Protein AF-A0A929PX08-F1 (afdb_monomer_lite)

Foldseek 3Di:
DPLPLDLVVLLVLLVVLLVQLVVLLVDFDDPVSLVSLVVSVVSVVVSLVSCCVVDVPRDDDPCVPQPLNVLSVLLPDPPPDDDPPPPDDSRRSSNSNSVSSSVSSVVVSVVSVVVNVVVVVD

Structure (mmCIF, N/CA/C/O backbone):
data_AF-A0A929PX08-F1
#
_entry.id   AF-A0A929PX08-F1
#
loop_
_atom_site.group_PDB
_atom_site.id
_atom_site.type_symbol
_atom_site.label_atom_id
_atom_site.label_alt_id
_atom_site.label_comp_id
_atom_site.label_asym_id
_atom_site.label_entity_id
_atom_site.label_seq_id
_atom_site.pdbx_PDB_ins_code
_atom_site.Cartn_x
_atom_site.Cartn_y
_atom_site.Cartn_z
_atom_site.occupancy
_atom_site.B_iso_or_equiv
_atom_site.auth_seq_id
_atom_site.auth_comp_id
_atom_site.auth_asym_id
_atom_site.auth_atom_id
_atom_site.pdbx_PDB_model_num
ATOM 1 N N . MET A 1 1 ? 5.450 0.591 29.944 1.00 40.31 1 MET A N 1
ATOM 2 C CA . MET A 1 1 ? 5.115 1.025 28.576 1.00 40.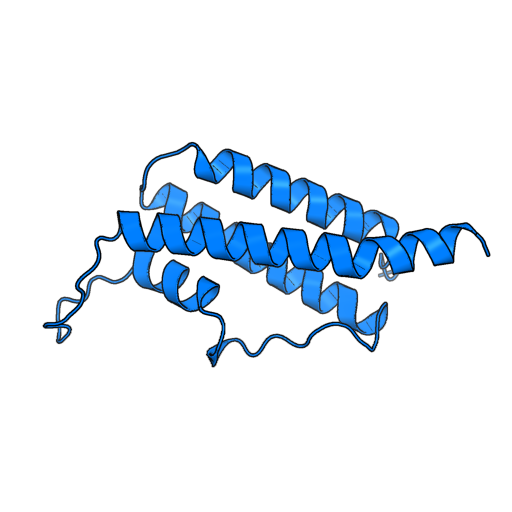31 1 MET A CA 1
ATOM 3 C C . MET A 1 1 ? 3.625 0.814 28.440 1.00 40.31 1 MET A C 1
ATOM 5 O O . MET A 1 1 ? 3.198 -0.327 28.334 1.00 40.31 1 MET A O 1
ATOM 9 N N . GLU A 1 2 ? 2.845 1.871 28.654 1.00 38.34 2 GLU A N 1
ATOM 10 C CA . GLU A 1 2 ? 1.387 1.808 28.546 1.00 38.34 2 GLU A CA 1
ATOM 11 C C . GLU A 1 2 ? 1.014 1.469 27.106 1.00 38.34 2 GLU A C 1
ATOM 13 O O . GLU A 1 2 ? 1.562 2.032 26.162 1.00 38.34 2 GLU A O 1
ATOM 18 N N . SER A 1 3 ? 0.122 0.498 26.961 1.00 43.91 3 SER A N 1
ATOM 19 C CA . SER A 1 3 ? -0.455 0.084 25.692 1.00 43.91 3 SER A CA 1
ATOM 20 C C . SER A 1 3 ? -1.141 1.289 25.037 1.00 43.91 3 SER A C 1
ATOM 22 O O . SER A 1 3 ? -2.258 1.650 25.403 1.00 43.91 3 SER A O 1
ATOM 24 N N . THR A 1 4 ? -0.478 1.895 24.052 1.00 48.25 4 THR A N 1
ATOM 25 C CA . THR A 1 4 ? -0.967 2.977 23.179 1.00 48.25 4 THR A CA 1
ATOM 26 C C . THR A 1 4 ? -2.012 2.494 22.164 1.00 48.25 4 THR A C 1
ATOM 28 O O . THR A 1 4 ? -2.102 3.016 21.057 1.00 48.25 4 THR A O 1
ATOM 31 N N . LEU A 1 5 ? -2.802 1.480 22.513 1.00 59.62 5 LEU A N 1
ATOM 32 C CA . LEU A 1 5 ? -3.844 0.897 21.673 1.00 59.62 5 LEU A CA 1
ATOM 33 C C . LEU A 1 5 ? -5.142 1.713 21.808 1.00 59.62 5 LEU A C 1
ATOM 35 O O . LEU A 1 5 ? -6.165 1.193 22.244 1.00 59.62 5 LEU A O 1
ATOM 39 N N . ASP A 1 6 ? -5.100 3.010 21.476 1.00 67.94 6 ASP A N 1
ATOM 40 C CA . ASP A 1 6 ? -6.331 3.773 21.226 1.00 67.94 6 ASP A CA 1
ATOM 41 C C . ASP A 1 6 ? -6.780 3.478 19.785 1.00 67.94 6 ASP A C 1
ATOM 43 O O . ASP A 1 6 ? -6.053 3.805 18.839 1.00 67.94 6 ASP A O 1
ATOM 47 N N . PRO A 1 7 ? -7.973 2.894 19.576 1.00 67.19 7 PRO A N 1
ATOM 48 C CA . PRO A 1 7 ? -8.509 2.644 18.243 1.00 67.19 7 PRO A CA 1
ATOM 49 C C . PRO A 1 7 ? -8.529 3.895 17.350 1.00 67.19 7 PRO A C 1
ATOM 51 O O . PRO A 1 7 ? -8.353 3.785 16.136 1.00 67.19 7 PRO A O 1
ATOM 54 N N . LYS A 1 8 ? -8.692 5.099 17.920 1.00 71.06 8 LYS A N 1
ATOM 55 C CA . LYS A 1 8 ? -8.633 6.357 17.153 1.00 71.06 8 LYS A CA 1
ATOM 56 C C . LYS A 1 8 ? -7.263 6.583 16.517 1.00 71.06 8 LYS A C 1
ATOM 58 O O . LYS A 1 8 ? -7.212 6.964 15.349 1.00 71.06 8 LYS A O 1
ATOM 63 N N . ASN A 1 9 ? -6.186 6.281 17.241 1.00 84.06 9 ASN A N 1
ATOM 64 C CA . ASN A 1 9 ? -4.824 6.424 16.727 1.00 84.06 9 ASN A CA 1
ATOM 65 C C . ASN A 1 9 ? -4.590 5.485 15.540 1.00 84.06 9 ASN A C 1
ATOM 67 O O . ASN A 1 9 ? -3.971 5.882 14.558 1.00 84.06 9 ASN A O 1
ATOM 71 N N . ILE A 1 10 ? -5.160 4.276 15.568 1.00 84.62 10 ILE A N 1
ATOM 72 C CA . ILE A 1 10 ? -5.034 3.325 14.457 1.00 84.62 10 ILE A CA 1
ATOM 73 C C . ILE A 1 10 ? -5.719 3.840 13.191 1.00 84.62 10 ILE A C 1
ATOM 75 O O . ILE A 1 10 ? -5.151 3.754 12.102 1.00 84.62 10 ILE A O 1
ATOM 79 N N . LEU A 1 11 ? -6.920 4.414 13.306 1.00 86.94 11 LEU A N 1
ATOM 80 C CA . LEU A 1 11 ? -7.600 4.988 12.143 1.00 86.94 11 LEU A CA 1
ATOM 81 C C . LEU A 1 11 ? -6.813 6.162 11.551 1.00 86.94 11 LEU A C 1
ATOM 83 O O . LEU A 1 11 ? -6.669 6.245 10.331 1.00 86.94 11 LEU A O 1
ATOM 87 N N . GLU A 1 12 ? -6.275 7.040 12.396 1.00 90.12 12 GLU A N 1
ATOM 88 C CA . GLU A 1 12 ? -5.421 8.149 11.959 1.00 90.12 12 GLU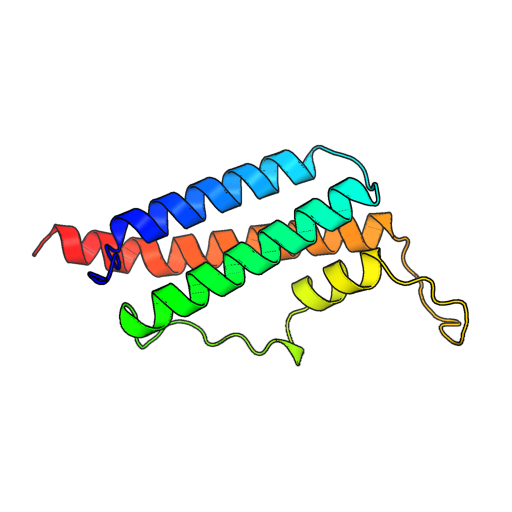 A CA 1
ATOM 89 C C . GLU A 1 12 ? -4.122 7.650 11.306 1.00 90.12 12 GLU A C 1
ATOM 91 O O . GLU A 1 12 ? -3.707 8.176 10.266 1.00 90.12 12 GLU A O 1
ATOM 96 N N . HIS A 1 13 ? -3.511 6.591 11.845 1.00 91.25 13 HIS A N 1
ATOM 97 C CA . HIS A 1 13 ? -2.341 5.938 11.256 1.00 91.25 13 HIS A CA 1
ATOM 98 C C . HIS A 1 13 ? -2.660 5.343 9.880 1.00 91.25 13 HIS A C 1
ATOM 100 O O . HIS A 1 13 ? -1.910 5.580 8.929 1.00 91.25 13 HIS A O 1
ATOM 106 N N . LEU A 1 14 ? -3.789 4.641 9.731 1.00 91.56 14 LEU A N 1
ATOM 107 C CA . LEU A 1 14 ? -4.232 4.090 8.447 1.00 91.56 14 LEU A CA 1
ATOM 108 C C . LEU A 1 14 ? -4.530 5.192 7.420 1.00 91.56 14 LEU A C 1
ATOM 110 O O . LEU A 1 14 ? -4.121 5.083 6.264 1.00 91.56 14 LEU A O 1
ATOM 114 N N . GLN A 1 15 ? -5.194 6.278 7.823 1.00 94.12 15 GLN A N 1
ATOM 115 C CA . GLN A 1 15 ? -5.469 7.423 6.945 1.00 94.12 15 GLN A CA 1
ATOM 116 C C . GLN A 1 15 ? -4.179 8.129 6.507 1.00 94.12 15 GLN A C 1
ATOM 118 O O . GLN A 1 15 ? -4.019 8.466 5.329 1.00 94.12 15 GLN A O 1
ATOM 123 N N . THR A 1 16 ? -3.231 8.303 7.429 1.00 95.94 16 THR A N 1
ATOM 124 C CA . THR A 1 16 ? -1.907 8.868 7.138 1.00 95.94 16 THR A CA 1
ATOM 125 C C . THR A 1 16 ? -1.132 7.973 6.175 1.00 95.94 16 THR A C 1
ATOM 127 O O . THR A 1 16 ? -0.552 8.461 5.201 1.00 95.94 16 THR A O 1
ATOM 130 N N . LEU A 1 17 ? -1.156 6.659 6.403 1.00 95.94 17 LEU A N 1
ATOM 131 C CA . LEU A 1 17 ? -0.535 5.674 5.527 1.00 95.94 17 LEU A CA 1
ATOM 132 C C . LEU A 1 17 ? -1.152 5.719 4.124 1.00 95.94 17 LEU A C 1
ATOM 134 O O . LEU A 1 17 ? -0.420 5.800 3.137 1.00 95.94 17 LEU A O 1
ATOM 138 N N . LEU A 1 18 ? -2.483 5.763 4.022 1.00 96.94 18 LEU A N 1
ATOM 139 C CA . LEU A 1 18 ? -3.189 5.885 2.747 1.00 96.94 18 LEU A CA 1
ATOM 140 C C . LEU A 1 18 ? -2.785 7.156 1.993 1.00 96.94 18 LEU A C 1
ATOM 142 O O . LEU A 1 18 ? -2.547 7.112 0.784 1.00 96.94 18 LEU A O 1
ATOM 146 N N . HIS A 1 19 ? -2.670 8.287 2.691 1.00 97.75 19 HIS A N 1
ATOM 147 C CA . HIS A 1 19 ? -2.205 9.533 2.090 1.00 97.75 19 HIS A CA 1
ATOM 148 C C . HIS A 1 19 ? -0.769 9.408 1.555 1.00 97.75 19 HIS A C 1
ATOM 150 O O . HIS A 1 19 ? -0.490 9.828 0.430 1.00 97.75 19 HIS A O 1
ATOM 156 N N . GLN A 1 20 ? 0.136 8.787 2.319 1.00 97.75 20 GLN A N 1
ATOM 157 C CA . GLN A 1 20 ? 1.518 8.540 1.890 1.00 97.75 20 GLN A CA 1
ATOM 158 C C . GLN A 1 20 ? 1.583 7.636 0.652 1.00 97.75 20 GLN A C 1
ATOM 160 O O . GLN A 1 20 ? 2.346 7.931 -0.267 1.00 97.75 20 GLN A O 1
ATOM 165 N N . ILE A 1 21 ? 0.752 6.591 0.586 1.00 96.94 21 ILE A N 1
ATOM 166 C CA . ILE A 1 21 ? 0.655 5.695 -0.577 1.00 96.94 21 ILE A CA 1
ATOM 167 C C . ILE A 1 21 ? 0.139 6.455 -1.803 1.00 96.94 21 ILE A C 1
ATOM 169 O O . ILE A 1 21 ? 0.763 6.397 -2.862 1.00 96.94 21 ILE A O 1
ATOM 173 N N . LYS A 1 22 ? -0.948 7.226 -1.662 1.00 96.50 22 LYS A N 1
ATOM 174 C CA . LYS A 1 22 ? -1.512 8.040 -2.756 1.00 96.50 22 LYS A CA 1
ATOM 175 C C . LYS A 1 22 ? -0.514 9.071 -3.271 1.00 96.50 22 LYS A C 1
ATOM 177 O O . LYS A 1 22 ? -0.415 9.277 -4.476 1.00 96.50 22 LYS A O 1
ATOM 182 N N . ARG A 1 23 ? 0.262 9.682 -2.372 1.00 97.50 23 ARG A N 1
ATOM 183 C CA . ARG A 1 23 ? 1.361 10.576 -2.748 1.00 97.50 23 ARG A CA 1
ATOM 184 C C . ARG A 1 23 ? 2.467 9.820 -3.479 1.00 97.50 23 ARG A C 1
ATOM 186 O O . ARG A 1 23 ? 2.958 10.321 -4.479 1.00 97.50 23 ARG A O 1
ATOM 193 N N . LEU A 1 24 ? 2.860 8.635 -3.014 1.00 96.38 24 LEU A N 1
ATOM 194 C CA . LEU A 1 24 ? 3.888 7.831 -3.677 1.00 96.38 24 LEU A CA 1
ATOM 195 C C . LEU A 1 24 ? 3.452 7.396 -5.090 1.00 96.38 24 LEU A C 1
ATOM 197 O O . LEU A 1 24 ? 4.269 7.361 -6.010 1.00 96.38 24 LEU A O 1
ATOM 201 N N . ALA A 1 25 ? 2.154 7.144 -5.279 1.00 94.00 25 ALA A N 1
ATOM 202 C CA . ALA A 1 25 ? 1.566 6.744 -6.554 1.00 94.00 25 ALA A CA 1
ATOM 203 C C . ALA A 1 25 ? 1.633 7.813 -7.659 1.00 94.00 25 ALA A C 1
ATOM 205 O O . ALA A 1 25 ? 1.455 7.479 -8.832 1.00 94.00 25 ALA A O 1
ATOM 206 N N . THR A 1 26 ? 1.908 9.079 -7.324 1.00 95.38 26 THR A N 1
ATOM 207 C CA . THR A 1 26 ? 2.101 10.138 -8.329 1.00 95.38 26 THR A CA 1
ATOM 208 C C . THR A 1 26 ? 3.498 10.118 -8.949 1.00 95.38 26 THR A C 1
ATOM 210 O O . THR A 1 26 ? 3.709 10.728 -9.997 1.00 95.38 26 THR A O 1
ATOM 213 N N . PHE A 1 27 ? 4.450 9.408 -8.337 1.00 94.12 27 PHE A N 1
ATOM 214 C CA . PHE A 1 27 ? 5.818 9.310 -8.830 1.00 94.12 27 PHE A CA 1
ATOM 215 C C . PHE A 1 27 ? 6.014 8.076 -9.712 1.00 94.12 27 PHE A C 1
ATOM 217 O O . PHE A 1 27 ? 5.456 7.007 -9.464 1.00 94.12 27 PHE A O 1
ATOM 224 N N . ALA A 1 28 ? 6.868 8.217 -10.727 1.00 91.75 28 ALA A N 1
ATOM 225 C CA . ALA A 1 28 ? 7.314 7.100 -11.551 1.00 91.75 28 ALA A CA 1
ATOM 226 C C . ALA A 1 28 ? 8.194 6.120 -10.755 1.00 91.75 28 ALA A C 1
ATOM 228 O O . ALA A 1 28 ? 8.697 6.435 -9.669 1.00 91.75 28 ALA A O 1
ATOM 229 N N . TYR A 1 29 ? 8.410 4.932 -11.319 1.00 91.69 29 TYR A N 1
ATOM 230 C CA . TYR A 1 29 ? 9.318 3.953 -10.734 1.00 91.69 29 TYR A CA 1
ATOM 231 C C . TYR A 1 29 ? 10.746 4.511 -10.622 1.00 91.69 29 TYR A C 1
ATOM 233 O O . TYR A 1 29 ? 11.333 4.975 -11.598 1.00 91.69 29 TYR A O 1
ATOM 241 N N . THR A 1 30 ? 11.306 4.406 -9.419 1.00 91.75 30 THR A N 1
ATOM 242 C CA . THR A 1 30 ? 12.735 4.536 -9.112 1.00 91.75 30 THR A CA 1
ATOM 243 C C . THR A 1 30 ? 13.060 3.549 -7.992 1.00 91.75 30 THR A C 1
ATOM 245 O O . THR A 1 30 ? 12.156 3.145 -7.256 1.00 91.75 30 THR A O 1
ATOM 248 N N . GLU A 1 31 ? 14.328 3.177 -7.812 1.00 89.56 31 GLU A N 1
ATOM 249 C CA . GLU A 1 31 ? 14.729 2.307 -6.693 1.00 89.56 31 GLU A CA 1
ATOM 250 C C . GLU A 1 31 ? 14.356 2.923 -5.335 1.00 89.56 31 GLU A C 1
ATOM 252 O O . GLU A 1 31 ? 13.831 2.234 -4.462 1.00 89.56 31 GLU A O 1
ATOM 257 N N . SER A 1 32 ? 14.517 4.242 -5.187 1.00 94.00 32 SER A N 1
ATOM 258 C CA . SER A 1 32 ? 14.106 4.983 -3.989 1.00 94.00 32 SER A CA 1
ATOM 259 C C . SER A 1 32 ? 12.595 4.930 -3.751 1.00 94.00 32 SER A C 1
ATOM 261 O O . SER A 1 32 ? 12.150 4.775 -2.615 1.00 94.00 32 SER A O 1
ATOM 263 N N . ASN A 1 33 ? 11.787 5.024 -4.809 1.00 94.44 33 ASN A N 1
ATOM 264 C CA . ASN A 1 33 ? 10.330 4.941 -4.692 1.00 94.44 33 ASN A CA 1
ATOM 265 C C . ASN A 1 33 ? 9.860 3.507 -4.417 1.00 94.44 33 ASN A C 1
ATOM 267 O O . ASN A 1 33 ? 8.929 3.309 -3.638 1.00 94.44 33 ASN A O 1
ATOM 271 N N . ALA A 1 34 ? 10.525 2.497 -4.985 1.00 91.94 34 ALA A N 1
ATOM 272 C CA . ALA A 1 34 ? 10.300 1.101 -4.619 1.00 91.94 34 ALA A CA 1
ATOM 273 C C . ALA A 1 34 ? 10.631 0.862 -3.135 1.00 91.94 34 ALA A C 1
ATOM 275 O O . ALA A 1 34 ? 9.850 0.214 -2.428 1.00 91.94 34 ALA A O 1
ATOM 276 N N . PHE A 1 35 ? 11.725 1.463 -2.646 1.00 93.75 35 PHE A N 1
ATOM 277 C CA . PHE A 1 35 ? 12.102 1.479 -1.229 1.00 93.75 35 PHE A CA 1
ATOM 278 C C . PHE A 1 35 ? 11.032 2.095 -0.348 1.00 93.75 35 PHE A C 1
ATOM 280 O O . PHE A 1 35 ? 10.569 1.450 0.597 1.00 93.75 35 PHE A O 1
ATOM 287 N N . ALA A 1 36 ? 10.547 3.279 -0.712 1.00 95.88 36 ALA A N 1
ATOM 288 C CA . ALA A 1 36 ? 9.424 3.902 -0.030 1.00 95.88 36 ALA A CA 1
ATOM 289 C C . ALA A 1 36 ? 8.193 2.978 -0.004 1.00 95.88 36 ALA A C 1
ATOM 291 O O . ALA A 1 36 ? 7.616 2.775 1.061 1.00 95.88 36 ALA A O 1
ATOM 292 N N . LEU A 1 37 ? 7.838 2.338 -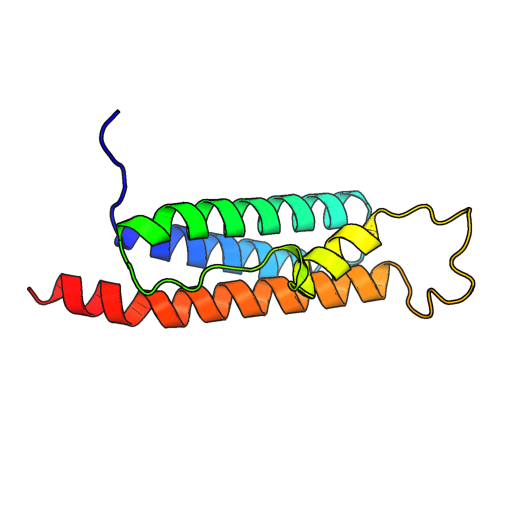1.123 1.00 95.19 37 LEU A N 1
ATOM 293 C CA . LEU A 1 37 ? 6.706 1.406 -1.198 1.00 95.19 37 LEU A CA 1
ATOM 294 C C . LEU A 1 37 ? 6.858 0.223 -0.226 1.00 95.19 37 LEU A C 1
ATOM 296 O O . LEU A 1 37 ? 5.894 -0.187 0.419 1.00 95.19 37 LEU A O 1
ATOM 300 N N . THR A 1 38 ? 8.075 -0.296 -0.071 1.00 93.81 38 THR A N 1
ATOM 301 C CA . THR A 1 38 ? 8.362 -1.391 0.873 1.00 93.81 38 THR A CA 1
ATOM 302 C C . THR A 1 38 ? 8.217 -0.948 2.319 1.00 93.81 38 THR A C 1
ATOM 304 O O . THR A 1 38 ? 7.632 -1.673 3.123 1.00 93.81 38 THR A O 1
ATOM 307 N N . LEU A 1 39 ? 8.691 0.256 2.648 1.00 95.06 39 LEU A N 1
ATOM 308 C CA . LEU A 1 39 ? 8.510 0.833 3.978 1.00 95.06 39 LEU A CA 1
ATOM 309 C C . LEU A 1 39 ? 7.031 1.062 4.300 1.00 95.06 39 LEU A C 1
ATOM 311 O O . LEU A 1 39 ? 6.601 0.771 5.412 1.00 95.06 39 LEU A O 1
ATOM 315 N N . LEU A 1 40 ? 6.241 1.545 3.338 1.00 95.88 40 LEU A N 1
ATOM 316 C CA . LEU A 1 40 ? 4.801 1.737 3.528 1.00 95.88 40 LEU A CA 1
ATOM 317 C C . LEU A 1 40 ? 4.076 0.400 3.733 1.00 95.88 40 LEU A C 1
ATOM 319 O O . LEU A 1 40 ? 3.236 0.296 4.622 1.00 95.88 40 LEU A O 1
ATOM 323 N N . ASN A 1 41 ? 4.436 -0.646 2.983 1.00 93.31 41 ASN A N 1
ATOM 324 C CA . ASN A 1 41 ? 3.870 -1.978 3.204 1.00 93.31 41 ASN A CA 1
ATOM 325 C C . ASN A 1 41 ? 4.274 -2.572 4.561 1.00 93.31 41 ASN A C 1
ATOM 327 O O . ASN A 1 41 ? 3.464 -3.230 5.202 1.00 93.31 41 ASN A O 1
ATOM 331 N N . ARG A 1 42 ? 5.495 -2.307 5.037 1.00 91.62 42 ARG A N 1
ATOM 332 C CA . ARG A 1 42 ? 5.904 -2.691 6.392 1.00 91.62 42 ARG A CA 1
ATOM 333 C C . ARG A 1 42 ? 5.053 -2.007 7.460 1.00 91.62 42 ARG A C 1
ATOM 335 O O . ARG A 1 42 ? 4.534 -2.695 8.327 1.00 91.62 42 ARG A O 1
ATOM 342 N N . LYS A 1 43 ? 4.844 -0.693 7.346 1.00 92.50 43 LYS A N 1
ATOM 343 C CA . LYS A 1 43 ? 3.966 0.050 8.264 1.00 92.50 43 LYS A CA 1
ATOM 344 C C . LYS A 1 43 ? 2.538 -0.487 8.270 1.00 92.50 43 LYS A C 1
ATOM 346 O O . LYS A 1 43 ? 1.922 -0.543 9.323 1.00 92.50 43 LYS A O 1
ATOM 351 N N . ARG A 1 44 ? 2.008 -0.892 7.109 1.00 91.62 44 ARG A N 1
ATOM 352 C CA . ARG A 1 44 ? 0.696 -1.551 7.038 1.00 91.62 44 ARG A CA 1
ATOM 353 C C . ARG A 1 44 ? 0.662 -2.806 7.913 1.00 91.62 44 ARG A C 1
ATOM 355 O O . ARG A 1 44 ? -0.269 -2.949 8.691 1.00 91.62 44 ARG A O 1
ATOM 362 N N . MET A 1 45 ? 1.660 -3.683 7.785 1.00 88.75 45 MET A N 1
ATOM 363 C CA . MET A 1 45 ? 1.734 -4.923 8.571 1.00 88.75 45 MET A CA 1
ATOM 364 C C . MET A 1 45 ? 1.858 -4.640 10.073 1.00 88.75 45 MET A C 1
ATOM 366 O O . MET A 1 45 ? 1.174 -5.275 10.862 1.00 88.75 45 MET A O 1
ATOM 370 N N . GLU A 1 46 ? 2.662 -3.645 10.460 1.00 88.38 46 GLU A N 1
ATOM 371 C CA . GLU A 1 46 ? 2.782 -3.210 11.861 1.00 88.38 46 GLU A CA 1
ATOM 372 C C . GLU A 1 46 ? 1.418 -2.748 12.418 1.00 88.38 46 GLU A C 1
ATOM 374 O O . GLU A 1 46 ? 1.012 -3.172 13.496 1.00 88.38 46 GLU A O 1
ATOM 379 N N . ILE A 1 47 ? 0.652 -1.965 11.647 1.00 87.19 47 ILE A N 1
ATOM 380 C CA . ILE A 1 47 ? -0.699 -1.536 12.046 1.00 87.19 47 ILE A CA 1
ATOM 381 C C . ILE A 1 47 ? -1.684 -2.718 12.108 1.00 87.19 47 ILE A C 1
ATOM 383 O O . ILE A 1 47 ? -2.558 -2.748 12.972 1.00 87.19 47 ILE A O 1
ATOM 387 N N . GLU A 1 48 ? -1.578 -3.697 11.207 1.00 84.19 48 GLU A N 1
ATOM 388 C CA . GLU A 1 48 ? -2.399 -4.914 11.270 1.00 84.19 48 GLU A CA 1
ATOM 389 C C . GLU A 1 48 ? -2.128 -5.727 12.538 1.00 84.19 48 GLU A C 1
ATOM 3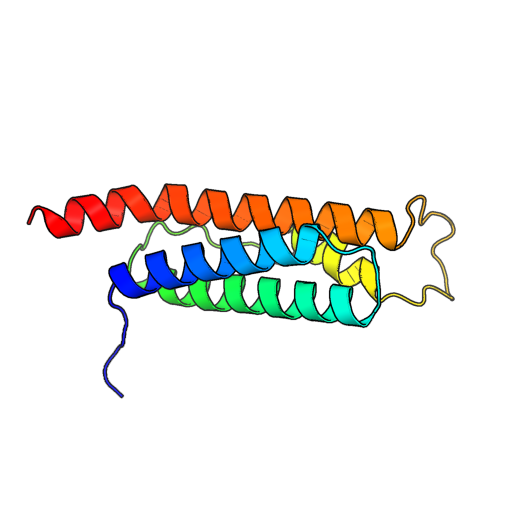91 O O . GLU A 1 48 ? -3.072 -6.195 13.171 1.00 84.19 48 GLU A O 1
ATOM 396 N N . GLU A 1 49 ? -0.867 -5.859 12.949 1.00 83.44 49 GLU A N 1
ATOM 397 C CA . GLU A 1 49 ? -0.506 -6.531 14.202 1.00 83.44 49 GLU A CA 1
ATOM 398 C C . GLU A 1 49 ? -1.077 -5.797 15.425 1.00 83.44 49 GLU A C 1
ATOM 400 O O . GLU A 1 49 ? -1.592 -6.436 16.345 1.00 83.44 49 GLU A O 1
ATOM 405 N N . GLU A 1 50 ? -1.071 -4.461 15.409 1.00 82.44 50 GLU A N 1
ATOM 406 C CA . GLU A 1 50 ? -1.712 -3.630 16.438 1.00 82.44 50 GLU A CA 1
ATOM 407 C C . GLU A 1 50 ? -3.246 -3.782 16.460 1.00 82.44 50 GLU A C 1
ATOM 409 O O . GLU A 1 50 ? -3.873 -3.607 17.507 1.00 82.44 50 GLU A O 1
ATOM 414 N N . LEU A 1 51 ? -3.872 -4.144 15.335 1.00 78.75 51 LEU A N 1
ATOM 415 C CA . LEU A 1 51 ? -5.322 -4.346 15.244 1.00 78.75 51 LEU A CA 1
ATOM 416 C C . LEU A 1 51 ? -5.800 -5.660 15.869 1.00 78.75 51 LEU A C 1
ATOM 418 O O . LEU A 1 51 ? -6.904 -5.686 16.414 1.00 78.75 51 LEU A O 1
ATOM 422 N N . ILE A 1 52 ? -4.999 -6.728 15.824 1.00 78.69 52 ILE A N 1
ATOM 423 C CA . ILE A 1 52 ? -5.365 -8.066 16.331 1.00 78.69 52 ILE A CA 1
ATOM 424 C C . ILE A 1 52 ? -5.911 -8.044 17.775 1.00 78.69 52 ILE A C 1
ATOM 426 O O . ILE A 1 52 ? -6.978 -8.618 18.004 1.00 78.69 52 ILE A O 1
ATOM 430 N N . PRO A 1 53 ? -5.257 -7.402 18.768 1.00 74.81 53 PRO A N 1
ATOM 431 C CA . PRO A 1 53 ? -5.780 -7.376 20.136 1.00 74.81 53 PRO A CA 1
ATOM 432 C C . PRO A 1 53 ? -7.059 -6.539 20.295 1.00 74.81 53 PRO A C 1
ATOM 434 O O . PRO A 1 53 ? -7.794 -6.738 21.261 1.00 74.81 53 PRO A O 1
ATOM 437 N N . LEU A 1 54 ? -7.333 -5.604 19.382 1.00 72.75 54 LEU A N 1
ATOM 438 C CA . LEU A 1 54 ? -8.492 -4.705 19.447 1.00 72.75 54 LEU A CA 1
ATOM 439 C C . LEU A 1 54 ? -9.708 -5.249 18.701 1.00 72.75 54 LEU A C 1
ATOM 441 O O . LEU A 1 54 ? -10.846 -4.965 19.075 1.00 72.75 54 LEU A O 1
ATOM 445 N N . VAL A 1 55 ? -9.471 -6.016 17.641 1.00 71.19 55 VAL A N 1
ATOM 446 C CA . VAL A 1 55 ? -10.507 -6.632 16.822 1.00 71.19 55 VAL A CA 1
ATOM 447 C C . VAL A 1 55 ? -10.127 -8.099 16.628 1.00 71.19 55 VAL A C 1
ATOM 449 O O . VAL A 1 55 ? -9.373 -8.416 15.714 1.00 71.19 55 VAL A O 1
ATOM 452 N N . PRO A 1 56 ? -10.658 -9.018 17.454 1.00 65.88 56 PRO A N 1
ATOM 453 C CA . PRO A 1 56 ? -10.349 -10.449 17.356 1.00 65.88 56 PRO A CA 1
ATOM 454 C C . PRO A 1 56 ? -10.720 -11.068 15.999 1.00 65.88 56 PRO A C 1
ATOM 456 O O . PRO A 1 56 ? -10.187 -12.103 15.618 1.00 65.88 56 PRO A O 1
ATOM 459 N N . GLU A 1 57 ? -11.638 -10.426 15.271 1.00 68.88 57 GLU A N 1
ATOM 460 C CA . GLU A 1 57 ? -12.072 -10.795 13.919 1.00 68.88 57 GLU A CA 1
ATOM 461 C C . GLU A 1 57 ? -11.197 -10.171 12.815 1.00 68.88 57 GLU A C 1
ATOM 463 O O . GLU A 1 57 ? -11.542 -10.263 11.635 1.00 68.88 57 GLU A O 1
ATOM 468 N N . ALA A 1 58 ? -10.099 -9.491 13.168 1.00 63.81 58 ALA A N 1
ATOM 469 C CA . ALA A 1 58 ? -9.212 -8.874 12.192 1.00 63.81 58 ALA A CA 1
ATOM 470 C C . ALA A 1 58 ? -8.690 -9.924 11.194 1.00 63.81 58 ALA A C 1
ATOM 472 O O . ALA A 1 58 ? -8.312 -11.032 11.592 1.00 63.81 58 ALA A O 1
ATOM 473 N N . PRO A 1 59 ? -8.660 -9.600 9.890 1.00 62.28 59 PRO A N 1
ATOM 474 C CA . PRO A 1 59 ? -8.186 -10.532 8.882 1.00 62.28 59 PRO A CA 1
ATOM 475 C C . PRO A 1 59 ? -6.702 -10.841 9.111 1.00 62.28 59 PRO A C 1
ATOM 477 O O . PRO A 1 59 ? -5.851 -9.963 8.998 1.00 62.28 59 PRO A O 1
ATOM 480 N N . VAL A 1 60 ? -6.382 -12.105 9.400 1.00 63.84 60 VAL A N 1
ATOM 481 C CA . VAL A 1 60 ? -4.993 -12.579 9.453 1.00 63.84 60 VAL A CA 1
ATOM 482 C C . VAL A 1 60 ? -4.483 -12.690 8.019 1.00 63.84 60 VAL A C 1
ATOM 484 O O . VAL A 1 60 ? -4.961 -13.527 7.249 1.00 63.84 60 VAL A O 1
ATOM 487 N N . GLN A 1 61 ? -3.530 -11.842 7.631 1.00 62.50 61 GLN A N 1
ATOM 488 C CA . GLN A 1 61 ? -2.917 -11.953 6.311 1.00 62.50 61 GLN A CA 1
ATOM 489 C C . GLN A 1 61 ? -1.991 -13.170 6.229 1.00 62.50 61 GLN A C 1
ATOM 491 O O . GLN A 1 61 ? -1.023 -13.294 6.977 1.00 62.50 61 GLN A O 1
ATOM 496 N N . ASP A 1 62 ? -2.224 -14.023 5.231 1.00 58.25 62 ASP A N 1
ATOM 497 C CA . ASP A 1 62 ? -1.217 -14.984 4.788 1.00 58.25 62 ASP A CA 1
ATOM 498 C C . ASP A 1 62 ? -0.210 -14.267 3.873 1.00 58.25 62 ASP A C 1
ATOM 500 O O . ASP A 1 62 ? -0.475 -13.986 2.696 1.00 58.25 62 ASP A O 1
ATOM 504 N N . ILE A 1 63 ? 0.966 -13.962 4.428 1.00 49.62 63 ILE A N 1
ATOM 505 C CA . ILE A 1 63 ? 2.074 -13.281 3.741 1.00 49.62 63 ILE A CA 1
ATOM 506 C C . ILE A 1 63 ? 2.449 -14.004 2.435 1.00 49.62 63 ILE A C 1
ATOM 508 O O . ILE A 1 63 ? 2.832 -13.355 1.457 1.00 49.62 63 ILE A O 1
ATOM 512 N N . HIS A 1 64 ? 2.297 -15.332 2.370 1.00 50.22 64 HIS A N 1
ATOM 513 C CA . HIS A 1 64 ? 2.624 -16.116 1.177 1.00 50.22 64 HIS A CA 1
ATOM 514 C C . HIS A 1 64 ? 1.588 -15.975 0.050 1.00 50.22 64 HIS A C 1
ATOM 516 O O . HIS A 1 64 ? 1.909 -16.262 -1.108 1.00 50.22 64 HIS A O 1
ATOM 522 N N . GLN A 1 65 ? 0.381 -15.490 0.354 1.00 59.31 65 GLN A N 1
ATOM 523 C CA . GLN A 1 65 ? -0.707 -15.299 -0.610 1.00 59.31 65 GLN A CA 1
ATOM 524 C C . GLN A 1 65 ? -0.895 -13.836 -1.040 1.00 59.31 65 GLN A C 1
ATOM 526 O O . GLN A 1 65 ? -1.557 -13.582 -2.053 1.00 59.31 65 GLN A O 1
ATOM 531 N N . SER A 1 66 ? -0.286 -12.870 -0.338 1.00 77.38 66 SER A N 1
ATOM 532 C CA . SER A 1 66 ? -0.403 -11.446 -0.679 1.00 77.38 66 SER A CA 1
ATOM 533 C C . SER A 1 66 ? 0.210 -11.143 -2.054 1.00 77.38 66 SER A C 1
ATOM 535 O O . SER A 1 66 ? 1.432 -11.123 -2.261 1.00 77.38 66 SER A O 1
ATOM 537 N N . ARG A 1 67 ? -0.668 -10.862 -3.026 1.00 83.38 67 ARG A N 1
ATOM 538 C CA . ARG A 1 67 ? -0.282 -10.403 -4.370 1.00 83.38 67 ARG A CA 1
ATOM 539 C C . ARG A 1 67 ? 0.474 -9.074 -4.311 1.00 83.38 67 ARG A C 1
ATOM 541 O O . ARG A 1 67 ? 1.401 -8.884 -5.098 1.00 83.38 67 ARG A O 1
ATOM 548 N N . THR A 1 68 ? 0.123 -8.211 -3.359 1.00 87.38 68 THR A N 1
ATOM 549 C CA . THR A 1 68 ? 0.785 -6.930 -3.087 1.00 87.38 68 THR A CA 1
ATOM 550 C C . THR A 1 68 ? 2.234 -7.140 -2.673 1.00 87.38 68 THR A C 1
ATOM 552 O O . THR A 1 68 ? 3.137 -6.624 -3.330 1.00 87.38 68 THR A O 1
ATOM 555 N N . MET A 1 69 ? 2.485 -7.976 -1.659 1.00 86.19 69 MET A N 1
ATOM 556 C CA . MET A 1 69 ? 3.845 -8.285 -1.205 1.00 86.19 69 MET A CA 1
ATOM 557 C C . MET A 1 69 ? 4.688 -8.876 -2.340 1.00 86.19 69 MET A C 1
ATOM 559 O O . MET A 1 69 ? 5.828 -8.463 -2.563 1.00 86.19 69 MET A O 1
ATOM 563 N N . LYS A 1 70 ? 4.111 -9.799 -3.118 1.00 87.31 70 LYS A N 1
ATOM 564 C CA . LYS A 1 70 ? 4.784 -10.376 -4.286 1.00 87.31 70 LYS A CA 1
ATOM 565 C C . LYS A 1 70 ? 5.178 -9.305 -5.307 1.00 87.31 70 LYS A C 1
ATOM 567 O O . LYS A 1 70 ? 6.305 -9.344 -5.795 1.00 87.31 70 LYS A O 1
ATOM 572 N N . ALA A 1 71 ? 4.286 -8.370 -5.633 1.00 87.50 71 ALA A N 1
ATOM 573 C CA . ALA A 1 71 ? 4.575 -7.285 -6.569 1.00 87.50 71 ALA A CA 1
ATOM 574 C C . ALA A 1 71 ? 5.698 -6.369 -6.050 1.00 87.50 71 ALA A C 1
ATOM 576 O O . ALA A 1 71 ? 6.647 -6.099 -6.781 1.00 87.50 71 ALA A O 1
ATOM 577 N N . ILE A 1 72 ? 5.660 -5.992 -4.769 1.00 88.56 72 ILE A N 1
ATOM 578 C CA . ILE A 1 72 ? 6.684 -5.149 -4.131 1.00 88.56 72 ILE A CA 1
ATOM 579 C C . ILE A 1 72 ? 8.064 -5.822 -4.155 1.00 88.56 72 ILE A C 1
ATOM 581 O O . ILE A 1 72 ? 9.057 -5.188 -4.505 1.00 88.56 72 ILE A O 1
ATOM 585 N N . LEU A 1 73 ? 8.145 -7.120 -3.848 1.00 88.00 73 LEU A N 1
ATOM 586 C CA . LEU A 1 73 ? 9.409 -7.869 -3.896 1.00 88.00 73 LEU A CA 1
ATOM 587 C C . LEU A 1 73 ? 9.978 -7.978 -5.319 1.00 88.00 73 LEU A C 1
ATOM 589 O O . LEU A 1 73 ? 11.196 -8.044 -5.501 1.00 88.00 73 LEU A O 1
ATOM 593 N N . LEU A 1 74 ? 9.113 -7.994 -6.336 1.00 86.62 74 LEU A N 1
ATOM 594 C CA . LEU A 1 74 ? 9.531 -8.031 -7.737 1.00 86.62 74 LEU A CA 1
ATOM 595 C C . LEU A 1 74 ? 10.117 -6.695 -8.219 1.00 86.62 74 LEU A C 1
ATOM 597 O O . LEU A 1 74 ? 10.848 -6.710 -9.20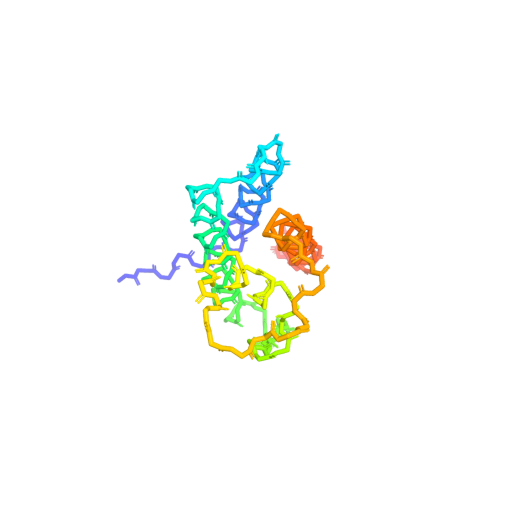7 1.00 86.62 74 LEU A O 1
ATOM 601 N N . CYS A 1 75 ? 9.914 -5.586 -7.495 1.00 84.38 75 CYS A N 1
ATOM 602 C CA . CYS A 1 75 ? 10.544 -4.295 -7.795 1.00 84.38 75 CYS A CA 1
ATOM 603 C C . CYS A 1 75 ? 12.075 -4.297 -7.628 1.00 84.38 75 CYS A C 1
ATOM 605 O O . CYS A 1 75 ? 12.743 -3.482 -8.250 1.00 84.38 75 CYS A O 1
ATOM 607 N N . TYR A 1 76 ? 12.646 -5.198 -6.818 1.00 75.31 76 TYR A N 1
ATOM 608 C CA . TYR A 1 76 ? 14.083 -5.182 -6.473 1.00 75.31 76 TYR A CA 1
ATOM 609 C C . TYR A 1 76 ? 14.909 -6.269 -7.128 1.00 75.31 76 TYR A C 1
ATOM 611 O O . TYR A 1 76 ? 16.095 -6.406 -6.842 1.00 75.31 76 TYR A O 1
ATOM 619 N N . LYS A 1 77 ? 14.291 -7.130 -7.927 1.00 69.62 77 LYS A N 1
ATOM 620 C CA . LYS A 1 77 ? 14.921 -8.392 -8.289 1.00 69.62 77 LYS A CA 1
ATOM 621 C C . LYS A 1 77 ? 15.887 -8.192 -9.468 1.00 69.62 77 LYS A C 1
ATOM 623 O O . LYS A 1 77 ? 15.419 -7.958 -10.582 1.00 69.62 77 LYS A O 1
ATOM 628 N N . PRO A 1 78 ? 17.212 -8.411 -9.313 1.00 58.38 78 PRO A N 1
ATOM 629 C CA . PRO A 1 78 ? 18.085 -8.620 -10.454 1.00 58.38 78 PRO A CA 1
ATOM 630 C C . PRO A 1 78 ? 17.970 -10.099 -10.833 1.00 58.38 78 PRO A C 1
ATOM 632 O O . PRO A 1 78 ? 18.761 -10.935 -10.394 1.00 58.38 78 PRO A O 1
ATOM 635 N N . VAL A 1 79 ? 16.958 -10.488 -11.614 1.00 51.50 79 VAL A N 1
ATOM 636 C CA . VAL A 1 79 ? 16.799 -11.904 -12.000 1.00 51.50 79 VAL A CA 1
ATOM 637 C C . VAL A 1 79 ? 17.740 -12.261 -13.148 1.00 51.50 79 VAL A C 1
ATOM 639 O O . VAL A 1 79 ? 17.324 -12.604 -14.248 1.00 51.50 79 VAL A O 1
ATOM 642 N N . ARG A 1 80 ? 19.050 -12.219 -12.895 1.00 47.69 80 ARG A N 1
ATOM 643 C CA . ARG A 1 80 ? 20.064 -12.690 -13.852 1.00 47.69 80 ARG A CA 1
ATOM 644 C C . ARG A 1 80 ? 20.165 -14.213 -13.945 1.00 47.69 80 ARG A C 1
ATOM 646 O O . ARG A 1 80 ? 20.907 -14.720 -14.779 1.00 47.69 80 ARG A O 1
ATOM 653 N N . ARG A 1 81 ? 19.425 -14.983 -13.143 1.00 46.38 81 ARG A N 1
ATOM 654 C CA . ARG A 1 81 ? 19.392 -16.446 -13.273 1.00 46.38 81 ARG A CA 1
ATOM 655 C C . ARG A 1 81 ? 17.955 -16.955 -13.197 1.00 46.38 81 ARG A C 1
ATOM 657 O O . ARG A 1 81 ? 17.388 -17.066 -12.121 1.00 46.38 81 ARG A O 1
ATOM 664 N N . LYS A 1 82 ? 17.415 -17.317 -14.364 1.00 44.41 82 LYS A N 1
ATOM 665 C CA . LYS A 1 82 ? 16.225 -18.168 -14.553 1.00 44.41 82 LYS A CA 1
ATOM 666 C C 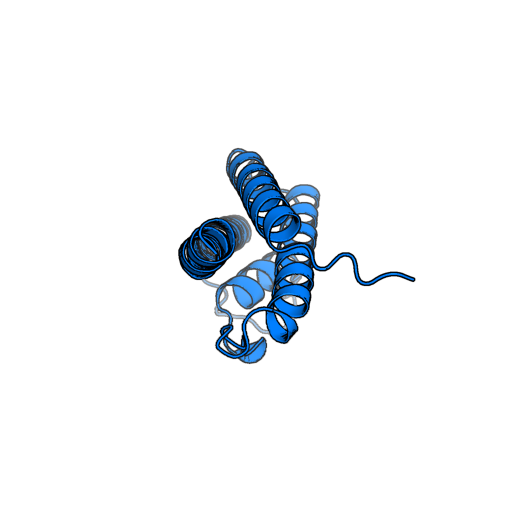. LYS A 1 82 ? 14.845 -17.560 -14.261 1.00 44.41 82 LYS A C 1
ATOM 668 O O . LYS A 1 82 ? 14.021 -18.209 -13.628 1.00 44.41 82 LYS A O 1
ATOM 673 N N . LEU A 1 83 ? 14.512 -16.416 -14.851 1.00 46.81 83 LEU A N 1
ATOM 674 C CA . LEU A 1 83 ? 13.117 -16.206 -15.250 1.00 46.81 83 LEU A CA 1
ATOM 675 C C . LEU A 1 83 ? 13.065 -15.830 -16.728 1.00 46.81 83 LEU A C 1
ATOM 677 O O . LEU A 1 83 ? 13.063 -14.663 -17.088 1.00 46.81 83 LEU A O 1
ATOM 681 N N . LYS A 1 84 ? 12.984 -16.849 -17.589 1.00 49.47 84 LYS A N 1
ATOM 682 C CA . LYS A 1 84 ? 12.627 -16.708 -19.012 1.00 49.47 84 LYS A CA 1
ATOM 683 C C . LYS A 1 84 ? 11.159 -16.245 -19.218 1.00 49.47 84 LYS A C 1
ATOM 685 O O . LYS A 1 84 ? 10.662 -16.351 -20.326 1.00 49.47 84 LYS A O 1
ATOM 690 N N . ALA A 1 85 ? 10.478 -15.786 -18.160 1.00 52.78 85 ALA A N 1
ATOM 691 C CA . ALA A 1 85 ? 9.040 -15.495 -18.116 1.00 52.78 85 ALA A CA 1
ATOM 692 C C . ALA A 1 85 ? 8.681 -14.377 -17.105 1.00 52.78 85 ALA A C 1
ATOM 694 O O . ALA A 1 85 ? 7.637 -14.421 -16.456 1.00 52.78 85 ALA A O 1
ATOM 695 N N . ILE A 1 86 ? 9.573 -13.402 -16.873 1.00 55.56 86 ILE A N 1
ATOM 696 C CA . ILE A 1 86 ? 9.129 -12.120 -16.297 1.00 55.56 86 ILE A CA 1
ATOM 697 C C . ILE A 1 86 ? 8.566 -11.323 -17.472 1.00 55.56 86 ILE A C 1
ATOM 699 O O . ILE A 1 86 ? 9.312 -10.650 -18.174 1.00 55.56 86 ILE A O 1
ATOM 703 N N . ASP A 1 87 ? 7.261 -11.438 -17.702 1.00 60.06 87 ASP A N 1
ATOM 704 C CA . ASP A 1 87 ? 6.585 -10.766 -18.822 1.00 60.06 87 ASP A CA 1
ATOM 705 C C . ASP A 1 87 ? 6.297 -9.275 -18.547 1.00 60.06 87 ASP A C 1
ATOM 707 O O . ASP A 1 87 ? 5.841 -8.554 -19.430 1.00 60.06 87 ASP A O 1
ATOM 711 N N . LYS A 1 88 ? 6.543 -8.793 -17.318 1.00 71.12 88 LYS A N 1
ATOM 712 C CA . LYS A 1 88 ? 6.189 -7.440 -16.853 1.00 71.12 88 LYS A CA 1
ATOM 713 C C . LYS A 1 88 ? 7.419 -6.616 -16.456 1.00 71.12 88 LYS A C 1
ATOM 715 O O . LYS A 1 88 ? 8.375 -7.148 -15.897 1.00 71.12 88 LYS A O 1
ATOM 720 N N . SER A 1 89 ? 7.386 -5.306 -16.710 1.00 84.50 89 SER A N 1
ATOM 721 C CA . SER A 1 89 ? 8.473 -4.392 -16.333 1.00 84.50 89 SER A CA 1
ATOM 722 C C . SER A 1 89 ? 8.480 -4.103 -14.823 1.00 84.50 89 SER A C 1
ATOM 724 O O . SER A 1 89 ? 7.467 -4.271 -14.141 1.00 84.50 89 SER A O 1
ATOM 726 N N . LEU A 1 90 ? 9.613 -3.624 -14.291 1.00 87.25 90 LEU A N 1
ATOM 727 C CA . LEU A 1 90 ? 9.711 -3.167 -12.893 1.00 87.25 90 LEU A CA 1
ATOM 728 C C . LEU A 1 90 ? 8.700 -2.056 -12.584 1.00 87.25 90 LEU A C 1
ATOM 730 O O . LEU A 1 90 ? 8.119 -2.032 -11.503 1.00 87.25 90 LEU A O 1
ATOM 734 N N . GLU A 1 91 ? 8.426 -1.186 -13.558 1.00 88.94 91 GLU A N 1
ATOM 735 C CA . GLU A 1 91 ? 7.387 -0.167 -13.434 1.00 88.94 91 GLU A CA 1
ATOM 736 C C . GLU A 1 91 ? 5.993 -0.787 -13.290 1.00 88.94 91 GLU A C 1
ATOM 738 O O . GLU A 1 91 ? 5.203 -0.329 -12.466 1.00 88.94 91 GLU A O 1
ATOM 743 N N . THR A 1 92 ? 5.690 -1.858 -14.030 1.00 90.75 92 THR A N 1
ATOM 744 C CA . THR A 1 92 ? 4.422 -2.580 -13.867 1.00 90.75 92 THR A CA 1
ATOM 745 C C . THR A 1 92 ? 4.312 -3.195 -12.475 1.00 90.75 92 THR A C 1
ATOM 747 O O . THR A 1 92 ? 3.274 -3.052 -11.840 1.00 90.75 92 THR A O 1
ATOM 750 N N . TYR A 1 93 ? 5.370 -3.826 -11.960 1.00 91.31 93 TYR A N 1
ATOM 751 C CA . TYR A 1 93 ? 5.350 -4.374 -10.598 1.00 91.31 93 TYR A CA 1
ATOM 752 C C . TYR A 1 93 ? 5.193 -3.296 -9.530 1.00 91.31 93 TYR A C 1
ATOM 754 O O . TYR A 1 93 ? 4.457 -3.491 -8.566 1.00 91.31 93 TYR A O 1
ATOM 762 N N . TYR A 1 94 ? 5.823 -2.143 -9.727 1.00 92.62 94 TYR A N 1
ATOM 763 C CA . TYR A 1 94 ? 5.672 -0.995 -8.845 1.00 92.62 94 TYR A CA 1
ATOM 764 C C . TYR A 1 94 ? 4.238 -0.450 -8.847 1.00 92.62 94 TYR A C 1
ATOM 766 O O . TYR A 1 94 ? 3.669 -0.226 -7.780 1.00 92.62 94 TYR A O 1
ATOM 774 N N . ARG A 1 95 ? 3.620 -0.308 -10.027 1.00 93.94 95 ARG A N 1
ATOM 775 C CA . ARG A 1 95 ? 2.209 0.093 -10.177 1.00 93.94 95 ARG A CA 1
ATOM 776 C C . ARG A 1 95 ? 1.262 -0.924 -9.536 1.00 93.94 95 ARG A C 1
ATOM 778 O O . ARG A 1 95 ? 0.381 -0.527 -8.778 1.00 93.94 95 ARG A O 1
ATOM 785 N N . ASP A 1 96 ? 1.473 -2.214 -9.797 1.00 93.94 96 ASP A N 1
ATOM 786 C CA . ASP A 1 96 ? 0.680 -3.311 -9.229 1.00 93.94 96 ASP A CA 1
ATOM 787 C C . ASP A 1 96 ? 0.811 -3.335 -7.691 1.00 93.94 96 ASP A C 1
ATOM 789 O O . ASP A 1 96 ? -0.184 -3.481 -6.982 1.00 93.94 96 ASP A O 1
ATOM 793 N N . GLY A 1 97 ? 2.025 -3.135 -7.165 1.00 93.69 97 GLY A N 1
ATOM 794 C CA . GLY A 1 97 ? 2.300 -3.068 -5.729 1.00 93.69 97 GLY A CA 1
ATOM 795 C C . GLY A 1 97 ? 1.669 -1.851 -5.051 1.00 93.69 97 GLY A C 1
ATOM 796 O O . GLY A 1 97 ? 1.091 -1.992 -3.979 1.00 93.69 97 GLY A O 1
ATOM 797 N N . LEU A 1 98 ? 1.719 -0.672 -5.681 1.00 96.00 98 LEU A N 1
ATOM 798 C CA . LEU A 1 98 ? 1.031 0.531 -5.198 1.00 96.00 98 LEU A CA 1
ATOM 799 C C . LEU A 1 98 ? -0.484 0.344 -5.154 1.00 96.00 98 LEU A C 1
ATOM 801 O O . LEU A 1 98 ? -1.106 0.662 -4.145 1.00 96.00 98 LEU A O 1
ATOM 805 N N . ALA A 1 99 ? -1.069 -0.174 -6.236 1.00 94.81 99 ALA A N 1
ATOM 806 C CA . ALA A 1 99 ? -2.507 -0.392 -6.328 1.00 94.81 99 ALA A CA 1
ATOM 807 C C . ALA A 1 99 ? -2.985 -1.420 -5.295 1.00 94.81 99 ALA A C 1
ATOM 809 O O . ALA A 1 99 ? -3.966 -1.176 -4.594 1.00 94.81 99 ALA A O 1
ATOM 810 N N . GLY A 1 100 ? -2.260 -2.536 -5.161 1.00 93.56 100 GLY A N 1
ATOM 811 C CA . GLY A 1 100 ? -2.540 -3.554 -4.152 1.00 93.56 100 GLY A CA 1
ATOM 812 C C . GLY A 1 100 ? -2.436 -3.000 -2.733 1.00 93.56 100 GLY A C 1
ATOM 813 O O . GLY A 1 100 ? -3.359 -3.168 -1.941 1.00 93.56 100 GLY A O 1
ATOM 814 N N . LEU A 1 101 ? -1.370 -2.251 -2.436 1.00 94.56 101 LEU A N 1
ATOM 815 C CA . LEU A 1 101 ? -1.167 -1.676 -1.109 1.00 94.56 101 LEU A CA 1
ATOM 816 C C . LEU A 1 101 ? -2.228 -0.625 -0.770 1.00 94.56 101 LEU A C 1
ATOM 818 O O . LEU A 1 101 ? -2.744 -0.612 0.345 1.00 94.56 101 LEU A O 1
ATOM 822 N N . GLN A 1 102 ? -2.578 0.238 -1.726 1.00 95.31 102 GLN A N 1
ATOM 823 C CA . GLN A 1 102 ? -3.651 1.212 -1.545 1.00 95.31 102 GLN A CA 1
ATOM 824 C C . GLN A 1 102 ? -4.977 0.508 -1.240 1.00 95.31 102 GLN A C 1
ATOM 826 O O . GLN A 1 102 ? -5.658 0.889 -0.292 1.00 95.31 102 GLN A O 1
ATOM 831 N N . HIS A 1 103 ? -5.316 -0.528 -2.011 1.00 93.25 103 HIS A N 1
ATOM 832 C CA . HIS A 1 103 ? -6.548 -1.285 -1.825 1.00 93.25 103 HIS A CA 1
ATOM 833 C C . HIS A 1 103 ? -6.603 -1.991 -0.464 1.00 93.25 103 HIS A C 1
ATOM 835 O O . HIS A 1 103 ? -7.620 -1.910 0.221 1.00 93.25 103 HIS A O 1
ATOM 841 N N . GLU A 1 104 ? -5.514 -2.640 -0.044 1.00 91.38 104 GLU A N 1
ATOM 842 C CA . GLU A 1 104 ? -5.431 -3.301 1.264 1.00 91.38 104 GLU A CA 1
ATOM 843 C C . GLU A 1 104 ? -5.624 -2.302 2.415 1.00 91.38 104 GLU A C 1
ATOM 845 O O . GLU A 1 104 ? -6.387 -2.568 3.341 1.00 91.38 104 GLU A O 1
ATOM 850 N N . VAL A 1 105 ? -5.010 -1.116 2.339 1.00 92.44 105 VAL A N 1
ATOM 851 C CA . VAL A 1 105 ? -5.191 -0.071 3.361 1.00 92.44 105 VAL A CA 1
ATOM 852 C C . VAL A 1 105 ? -6.611 0.507 3.345 1.00 92.44 105 VAL A C 1
ATOM 854 O O . VAL A 1 105 ? -7.189 0.728 4.408 1.00 92.44 105 VAL A O 1
ATOM 857 N N . GLU A 1 106 ? -7.211 0.726 2.173 1.00 92.56 106 GLU A N 1
ATOM 858 C CA . GLU A 1 106 ? -8.615 1.155 2.064 1.00 92.56 106 GLU A CA 1
ATOM 859 C C . GLU A 1 106 ? -9.573 0.109 2.664 1.00 92.56 106 GLU A C 1
ATOM 861 O O . GLU A 1 106 ? -10.510 0.477 3.378 1.00 92.56 106 GLU A O 1
ATOM 866 N N . ALA A 1 107 ? -9.304 -1.183 2.452 1.00 89.06 107 ALA A N 1
ATOM 867 C CA . ALA A 1 107 ? -10.069 -2.278 3.043 1.00 89.06 107 ALA A CA 1
ATOM 868 C C . ALA A 1 107 ? -9.934 -2.323 4.575 1.00 89.06 107 ALA A C 1
ATOM 870 O O . ALA A 1 107 ? -10.943 -2.463 5.268 1.00 89.06 107 ALA A O 1
ATOM 871 N N . LEU A 1 108 ? -8.725 -2.130 5.116 1.00 87.81 108 LEU A N 1
ATOM 872 C CA . LEU A 1 108 ? -8.505 -2.025 6.564 1.00 87.81 108 LEU A CA 1
ATOM 873 C C . LEU A 1 108 ? -9.269 -0.847 7.170 1.00 87.81 108 LEU A C 1
ATOM 875 O O . LEU A 1 108 ? -9.947 -1.008 8.182 1.00 87.81 108 LEU A O 1
ATOM 879 N N . ILE A 1 109 ? -9.226 0.330 6.540 1.00 89.81 109 ILE A N 1
ATOM 880 C CA . ILE A 1 109 ? -9.990 1.498 7.004 1.00 89.81 109 ILE A CA 1
ATOM 881 C C . ILE A 1 109 ? -11.485 1.176 7.027 1.00 89.81 109 ILE A C 1
ATOM 883 O O . ILE A 1 109 ? -12.153 1.453 8.026 1.00 89.81 109 ILE A O 1
ATOM 887 N N . ALA A 1 110 ? -12.016 0.579 5.959 1.00 87.44 110 ALA A N 1
ATOM 888 C CA . ALA A 1 110 ? -13.427 0.212 5.875 1.00 87.44 110 ALA A CA 1
ATOM 889 C C . ALA A 1 110 ? -13.831 -0.824 6.939 1.00 87.44 110 ALA A C 1
ATOM 891 O O . ALA A 1 110 ? -14.928 -0.731 7.485 1.00 87.44 110 ALA A O 1
ATOM 892 N N . PHE A 1 111 ? -12.947 -1.769 7.264 1.00 84.38 111 PHE A N 1
ATOM 893 C CA . PHE A 1 111 ? -13.167 -2.775 8.303 1.00 84.38 111 PHE A CA 1
ATOM 894 C C . PHE A 1 111 ? -13.154 -2.175 9.716 1.00 84.38 111 PHE A C 1
ATOM 896 O O . PHE A 1 111 ? -14.015 -2.480 10.538 1.00 84.38 111 PHE A O 1
ATOM 903 N N . VAL A 1 112 ? -12.198 -1.289 9.997 1.00 82.12 112 VAL A N 1
ATOM 904 C CA . VAL A 1 112 ? -11.967 -0.747 11.343 1.00 82.12 112 VAL A CA 1
ATOM 905 C C . VAL A 1 112 ? -12.926 0.405 11.676 1.00 82.12 112 VAL A C 1
ATOM 907 O O . VAL A 1 112 ? -13.341 0.553 12.828 1.00 82.12 112 VAL A O 1
ATOM 910 N N . THR A 1 113 ? -13.326 1.210 10.683 1.00 84.50 113 THR A N 1
ATOM 911 C CA . THR A 1 113 ? -14.168 2.405 10.893 1.00 84.50 113 THR A CA 1
ATOM 912 C C . THR A 1 113 ? -15.472 2.099 11.650 1.00 84.50 113 THR A C 1
ATOM 914 O O . THR A 1 113 ? -15.717 2.763 12.658 1.00 84.50 113 THR A O 1
ATOM 917 N N . PRO A 1 114 ? -16.290 1.094 11.269 1.00 80.75 114 PRO A N 1
ATOM 918 C CA . PRO A 1 114 ? -17.531 0.776 11.978 1.00 80.75 114 PRO A CA 1
ATOM 919 C C . PRO A 1 114 ? -17.303 0.391 13.442 1.00 80.75 114 PRO A C 1
ATOM 921 O O . PRO A 1 114 ? -18.084 0.783 14.311 1.00 80.75 114 PRO A O 1
ATOM 924 N N . THR A 1 115 ? -16.236 -0.358 13.724 1.00 72.38 115 THR A N 1
ATOM 925 C CA . THR A 1 115 ? -15.883 -0.811 15.075 1.00 72.38 115 THR A CA 1
ATOM 926 C C . THR A 1 115 ? -15.516 0.374 15.967 1.00 72.38 115 THR A C 1
ATOM 928 O O . THR A 1 115 ? -16.027 0.490 17.080 1.00 72.38 115 THR A O 1
ATOM 931 N N . ILE A 1 116 ? -14.737 1.327 15.448 1.00 69.44 116 ILE A N 1
ATOM 932 C CA . ILE A 1 116 ? -14.396 2.568 16.161 1.00 69.44 116 ILE A CA 1
ATOM 933 C C . ILE A 1 116 ? -15.624 3.457 16.366 1.00 69.44 116 ILE A C 1
ATOM 935 O O . ILE A 1 116 ? -15.790 4.047 17.434 1.00 69.44 116 ILE A O 1
ATOM 939 N N . THR A 1 117 ? -16.497 3.579 15.363 1.00 70.12 117 THR A N 1
ATOM 940 C CA . THR A 1 117 ? -17.717 4.384 15.493 1.00 70.12 117 THR A CA 1
ATOM 941 C C . THR A 1 117 ? -18.650 3.811 16.558 1.00 70.12 117 THR A C 1
ATOM 943 O O . THR A 1 117 ? -19.207 4.584 17.328 1.00 70.12 117 THR A O 1
ATOM 946 N N . LYS A 1 118 ? -18.777 2.481 16.665 1.00 66.44 118 LYS A N 1
ATOM 947 C CA . LYS A 1 118 ? -19.558 1.835 17.735 1.00 66.44 118 LYS A CA 1
ATOM 948 C C . LYS A 1 118 ? -18.963 2.089 19.122 1.00 66.44 118 LYS A C 1
ATOM 950 O O . LYS A 1 118 ? -19.711 2.402 20.039 1.00 66.44 118 LYS A O 1
ATOM 955 N N . LEU A 1 119 ? -17.636 2.038 19.260 1.00 60.19 119 LEU A N 1
ATOM 956 C CA . LEU A 1 119 ? -16.940 2.347 20.518 1.00 60.19 119 LEU A CA 1
ATOM 957 C C . LEU A 1 119 ? -17.105 3.809 20.975 1.00 60.19 119 LEU A C 1
ATOM 959 O O . LEU A 1 119 ? -16.928 4.087 22.151 1.00 60.19 119 LEU A O 1
ATOM 963 N N . LYS A 1 120 ? -17.445 4.747 20.077 1.00 53.62 120 LYS A N 1
ATOM 964 C CA . LYS A 1 120 ? -17.718 6.158 20.425 1.00 53.62 120 LYS A CA 1
ATOM 965 C C . LYS A 1 120 ? -19.114 6.411 21.009 1.00 53.62 120 LYS A C 1
ATOM 967 O O . LYS A 1 120 ? -19.345 7.512 21.499 1.00 53.62 120 LYS A O 1
ATOM 972 N N . VAL A 1 121 ? -20.050 5.472 20.859 1.00 48.38 121 VAL A N 1
ATOM 973 C CA . VAL A 1 121 ? -21.468 5.656 21.232 1.00 48.38 121 VAL A CA 1
ATOM 974 C C . VAL A 1 121 ? -21.802 4.989 22.576 1.00 48.38 121 VAL A C 1
ATOM 976 O O . VAL A 1 121 ? -22.870 5.247 23.128 1.00 48.38 121 VAL A O 1
ATOM 979 N N . SER A 1 122 ? -20.885 4.184 23.114 1.00 44.03 122 SER A N 1
ATOM 980 C CA . SER A 1 122 ? -20.956 3.596 24.460 1.00 44.03 122 SER A CA 1
ATOM 981 C C . SER A 1 122 ? -20.212 4.452 25.478 1.00 44.03 122 SER A C 1
ATOM 983 O O . SER A 1 122 ? -20.666 4.475 26.641 1.00 44.03 122 SER A O 1
#

Radius of gyration: 16.38 Å; chains: 1; bounding box: 42×29×48 Å

Organism: NCBI:txid649104

Secondary structure (DSSP, 8-state):
------HHHHHHHHHHHHHHHHHHTTSPP-HHHHHHHHHHHHHHHHHHHHHTTT-TT-----TTT-HHHHHHHHTT----SS-TT--S-HHHHHHHHHHHHHHHHHHHHHHHHHHHHHHTT-

pLDDT: mean 79.59, std 16.68, range [38.34, 97.75]

Sequence (122 aa):
MESTLDPKNILEHLQTLLHQIKRLATFAYTESNAFALTLLNRKRMEIEEELIPLVPEAPVQDIHQSRTMKAILLCYKPVRRKLKAIDKSLETYYRDGLAGLQHEVEALIAFVTPTITKLKVS